Protein AF-A0A847W1V2-F1 (afdb_monomer)

Nearest PDB structures (foldseek):
  7t5u-assembly1_A  TM=8.315E-01  e=9.229E-03  Escherichia coli
  1r63-assembly1_A  TM=8.039E-01  e=7.308E-02  Phage 434
  1pra-assembly1_A  TM=7.886E-01  e=5.807E-02  Phage 434
  4pu8-assembly1_B  TM=8.016E-01  e=5.158E-01  Shewanella oneidensis MR-1
  4ghj-assembly1_A  TM=6.803E-01  e=4.598E-01  Vibrio vulnificus CMCP6

Sequence (69 aa):
MVLDNIKILCKENKISIASLEQRLGIGNGTIGRWDKSSPTTDKIKAVADYFGCTIDDLLSEQHNKTAVR

Radius of gyration: 11.56 Å; Cα contacts (8 Å, |Δi|>4): 57; chains: 1; bounding box: 30×27×25 Å

Secondary structure (DSSP, 8-state):
-HHHHHHHHHHHTT--HHHHHHHTTPPTTTGGGTTTSPPPHHHHHHHHHHHT--HHHHH-GGGG-----

Structure (mmCIF, N/CA/C/O backbone):
data_AF-A0A847W1V2-F1
#
_entry.id   AF-A0A847W1V2-F1
#
loop_
_atom_site.group_PDB
_atom_site.id
_atom_site.type_symbol
_atom_site.label_atom_id
_atom_site.label_alt_id
_atom_site.label_comp_id
_atom_site.label_asym_id
_atom_site.label_entity_id
_atom_site.label_seq_id
_atom_site.pdbx_PDB_ins_code
_atom_site.Cartn_x
_atom_site.Cartn_y
_atom_site.Cartn_z
_atom_site.occupancy
_atom_site.B_iso_or_equiv
_atom_site.auth_seq_id
_atom_site.auth_comp_id
_atom_site.auth_asym_id
_atom_site.auth_atom_id
_atom_site.pdbx_PDB_model_num
ATOM 1 N N . MET A 1 1 ? -0.233 10.281 -4.069 1.00 79.44 1 MET A N 1
ATOM 2 C CA . MET A 1 1 ? -1.630 9.848 -4.299 1.00 79.44 1 MET A CA 1
ATOM 3 C C . MET A 1 1 ? -1.759 8.344 -4.125 1.00 79.44 1 MET A C 1
ATOM 5 O O . MET A 1 1 ? -2.108 7.940 -3.031 1.00 79.44 1 MET A O 1
ATOM 9 N N . VAL A 1 2 ? -1.332 7.511 -5.083 1.00 87.50 2 VAL A N 1
ATOM 10 C CA . VAL A 1 2 ? -1.443 6.036 -4.969 1.00 87.50 2 VAL A CA 1
ATOM 11 C C . VAL A 1 2 ? -0.752 5.475 -3.724 1.00 87.50 2 VAL A C 1
ATOM 13 O O . VAL A 1 2 ? -1.351 4.743 -2.948 1.00 87.50 2 VAL A O 1
ATOM 16 N N . LEU A 1 3 ? 0.505 5.866 -3.487 1.00 90.94 3 LEU A N 1
ATOM 17 C CA . LEU A 1 3 ? 1.250 5.432 -2.302 1.00 90.94 3 LEU A CA 1
ATOM 18 C C . LEU A 1 3 ? 0.558 5.838 -0.990 1.00 90.94 3 LEU A C 1
ATOM 20 O O . LEU A 1 3 ? 0.668 5.124 0.001 1.00 90.94 3 LEU A O 1
ATOM 24 N N . ASP A 1 4 ? -0.128 6.979 -0.971 1.00 90.75 4 ASP A N 1
ATOM 25 C CA . ASP A 1 4 ? -0.789 7.478 0.234 1.00 90.75 4 ASP A CA 1
ATOM 26 C C . ASP A 1 4 ? -2.040 6.652 0.559 1.00 90.75 4 ASP A C 1
ATOM 28 O O . ASP A 1 4 ? -2.166 6.139 1.669 1.00 90.75 4 ASP A O 1
ATOM 32 N N . ASN A 1 5 ? -2.865 6.376 -0.455 1.00 90.62 5 ASN A N 1
ATOM 33 C CA . ASN A 1 5 ? -4.027 5.492 -0.340 1.00 90.62 5 ASN A CA 1
ATOM 34 C C . ASN A 1 5 ? -3.611 4.091 0.143 1.00 90.62 5 ASN A C 1
ATOM 36 O O . ASN A 1 5 ? -4.192 3.548 1.080 1.00 90.62 5 ASN A O 1
ATOM 40 N N . ILE A 1 6 ? -2.525 3.537 -0.409 1.00 92.38 6 ILE A N 1
ATOM 41 C CA . ILE A 1 6 ? -1.993 2.236 0.029 1.00 92.38 6 ILE A CA 1
ATOM 42 C C . ILE A 1 6 ? -1.523 2.282 1.487 1.00 92.38 6 ILE A C 1
ATOM 44 O O . ILE A 1 6 ? -1.738 1.322 2.228 1.00 92.38 6 ILE A O 1
ATOM 48 N N . LYS A 1 7 ? -0.878 3.373 1.925 1.00 92.62 7 LYS A N 1
ATOM 49 C CA . LYS A 1 7 ? -0.459 3.528 3.328 1.00 92.62 7 LYS A CA 1
ATOM 50 C C . LYS A 1 7 ? -1.657 3.529 4.270 1.00 92.62 7 LYS A C 1
ATOM 52 O O . LYS A 1 7 ? -1.558 2.935 5.345 1.00 92.62 7 LYS A O 1
ATOM 57 N N . ILE A 1 8 ? -2.757 4.169 3.885 1.00 92.12 8 ILE A N 1
ATOM 58 C CA . ILE A 1 8 ? -3.955 4.225 4.722 1.00 92.12 8 ILE A CA 1
ATOM 59 C C . ILE A 1 8 ? -4.627 2.850 4.779 1.00 92.12 8 ILE A C 1
ATOM 61 O O . ILE A 1 8 ? -4.808 2.336 5.881 1.00 92.12 8 ILE A O 1
ATOM 65 N N . LEU A 1 9 ? 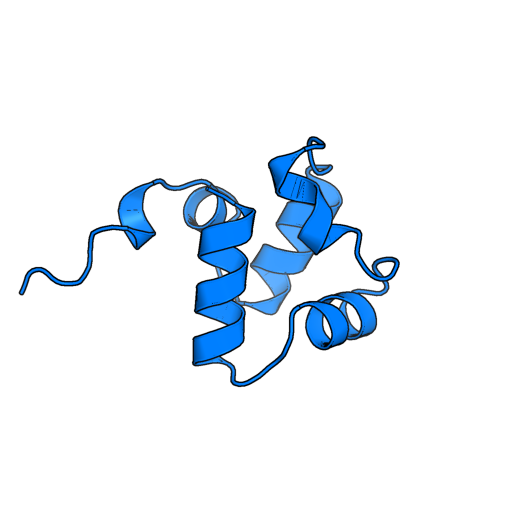-4.808 2.174 3.641 1.00 92.94 9 LEU A N 1
ATOM 66 C CA . LEU A 1 9 ? -5.299 0.789 3.599 1.00 92.94 9 LEU A CA 1
ATOM 67 C C . LEU A 1 9 ? -4.428 -0.162 4.437 1.00 92.94 9 LEU A C 1
ATOM 69 O O . LEU A 1 9 ? -4.939 -0.990 5.194 1.00 92.94 9 LEU A O 1
ATOM 73 N N . CYS A 1 10 ? -3.100 -0.024 4.367 1.00 94.62 10 CYS A N 1
ATOM 74 C CA . CYS A 1 10 ? -2.176 -0.789 5.207 1.00 94.62 10 CYS A CA 1
ATOM 75 C C . CYS A 1 10 ? -2.392 -0.506 6.702 1.00 94.62 10 CYS A C 1
ATOM 77 O O . CYS A 1 10 ? -2.393 -1.439 7.509 1.00 94.62 10 CYS A O 1
ATOM 79 N N . LYS A 1 11 ? -2.603 0.763 7.075 1.00 94.56 11 LYS A N 1
ATOM 80 C CA . LYS A 1 11 ? -2.861 1.184 8.459 1.00 94.56 11 LYS A CA 1
ATOM 81 C C . LYS A 1 11 ? -4.182 0.617 8.984 1.00 94.56 11 LYS A C 1
ATOM 83 O O . LYS A 1 11 ? -4.200 0.101 10.100 1.00 94.56 11 LYS A O 1
ATOM 88 N N . GLU A 1 12 ? -5.248 0.657 8.188 1.00 92.94 12 GLU A N 1
ATOM 89 C CA . GLU A 1 12 ? -6.558 0.081 8.530 1.00 92.94 12 GLU A CA 1
ATOM 90 C C . GLU A 1 12 ? -6.482 -1.441 8.710 1.00 92.94 12 GLU A C 1
ATOM 92 O O . GLU A 1 12 ? -7.028 -1.992 9.665 1.00 92.94 12 GLU A O 1
ATOM 97 N N . ASN A 1 13 ? -5.708 -2.113 7.856 1.00 93.94 13 ASN A N 1
ATOM 98 C CA . ASN A 1 13 ? -5.492 -3.560 7.907 1.00 93.94 13 ASN A CA 1
ATOM 99 C C . ASN A 1 13 ? -4.380 -3.992 8.884 1.00 93.94 13 ASN A C 1
ATOM 101 O O . ASN A 1 13 ? -4.071 -5.180 8.973 1.00 93.94 13 ASN A O 1
ATOM 105 N N . LYS A 1 14 ? -3.769 -3.054 9.623 1.00 96.31 14 LYS A N 1
ATOM 106 C CA . LYS A 1 14 ? -2.672 -3.299 10.582 1.00 96.31 14 LYS A CA 1
ATOM 107 C C . LYS A 1 14 ? -1.478 -4.060 9.983 1.00 96.31 14 LYS A C 1
ATOM 109 O O . LYS A 1 14 ? -0.844 -4.870 10.661 1.00 96.31 14 LYS A O 1
ATOM 114 N N . ILE A 1 15 ? -1.147 -3.784 8.724 1.00 96.69 15 ILE A N 1
ATOM 115 C CA . ILE A 1 15 ? 0.028 -4.331 8.035 1.00 96.69 15 ILE A CA 1
ATOM 116 C C . ILE A 1 15 ? 0.993 -3.214 7.636 1.00 96.69 15 ILE A C 1
ATOM 118 O O . ILE A 1 15 ? 0.617 -2.053 7.505 1.00 96.69 15 ILE A O 1
ATOM 122 N N . SER A 1 16 ? 2.263 -3.556 7.425 1.00 96.50 16 SER A N 1
ATOM 123 C CA . SER A 1 16 ? 3.242 -2.632 6.841 1.00 96.50 16 SER A CA 1
ATOM 124 C C . SER A 1 16 ? 3.287 -2.759 5.316 1.00 96.50 16 SER A C 1
ATOM 126 O O . SER A 1 16 ? 2.980 -3.820 4.774 1.00 96.50 16 SER A O 1
ATOM 128 N N . ILE A 1 17 ? 3.763 -1.714 4.624 1.00 95.62 17 ILE A N 1
ATOM 129 C CA . ILE A 1 17 ? 4.031 -1.752 3.171 1.00 95.62 17 ILE A CA 1
ATOM 130 C C . ILE A 1 17 ? 4.940 -2.940 2.824 1.00 95.62 17 ILE A C 1
ATOM 132 O O . ILE A 1 17 ? 4.653 -3.679 1.895 1.00 95.62 17 ILE A O 1
ATOM 136 N N . ALA A 1 18 ? 5.993 -3.178 3.612 1.00 96.00 18 ALA A N 1
ATOM 137 C CA . ALA A 1 18 ? 6.889 -4.312 3.399 1.00 96.00 18 ALA A CA 1
ATOM 138 C C . ALA A 1 18 ? 6.159 -5.662 3.527 1.00 96.00 18 ALA A C 1
ATOM 140 O O . ALA A 1 18 ? 6.425 -6.584 2.762 1.00 96.00 18 ALA A O 1
ATOM 141 N N . SER A 1 19 ? 5.207 -5.781 4.460 1.00 96.25 19 SER A N 1
ATOM 142 C CA . SER A 1 19 ? 4.388 -6.994 4.593 1.00 96.25 19 SER A CA 1
ATOM 143 C C . SER A 1 19 ? 3.456 -7.181 3.399 1.00 96.25 19 SER A C 1
ATOM 145 O O . SER A 1 19 ? 3.291 -8.304 2.931 1.00 96.25 19 SER A O 1
ATOM 147 N N . LEU A 1 20 ? 2.862 -6.094 2.896 1.00 96.75 20 LEU A N 1
ATOM 148 C CA . LEU A 1 20 ? 2.059 -6.109 1.675 1.00 96.75 20 LEU A CA 1
ATOM 149 C C . LEU A 1 20 ? 2.906 -6.556 0.476 1.00 96.75 20 LEU A C 1
ATOM 151 O O . LEU A 1 20 ? 2.504 -7.451 -0.256 1.00 96.75 20 LEU A O 1
ATOM 155 N N . GLU A 1 21 ? 4.104 -5.994 0.319 1.00 96.00 21 GLU A N 1
ATOM 156 C CA . GLU A 1 21 ? 5.039 -6.373 -0.743 1.00 96.00 21 GLU A CA 1
ATOM 157 C C . GLU A 1 21 ? 5.371 -7.868 -0.694 1.00 96.00 21 GLU A C 1
ATOM 159 O O . GLU A 1 21 ? 5.268 -8.548 -1.710 1.00 96.00 21 GLU A O 1
ATOM 164 N N . GLN A 1 22 ? 5.673 -8.407 0.492 1.00 96.31 22 GLN A N 1
ATOM 165 C CA . GLN A 1 22 ? 5.916 -9.843 0.666 1.00 96.31 22 GLN A CA 1
ATOM 166 C C . GLN A 1 22 ? 4.694 -10.700 0.314 1.00 96.31 22 GL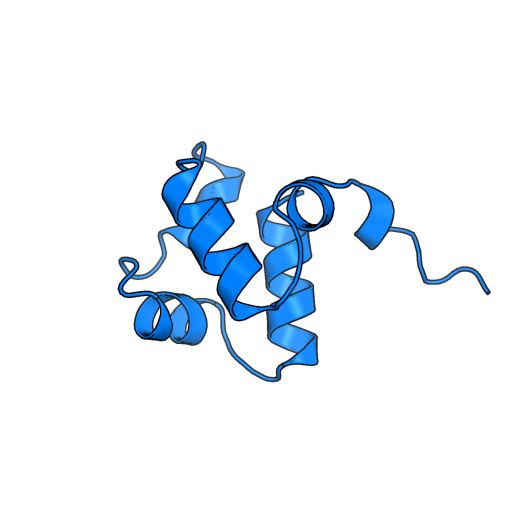N A C 1
ATOM 168 O O . GLN A 1 22 ? 4.841 -11.716 -0.360 1.00 96.31 22 GLN A O 1
ATOM 173 N N . ARG A 1 23 ? 3.487 -10.287 0.720 1.00 95.44 23 ARG A N 1
ATOM 174 C CA . ARG A 1 23 ? 2.238 -11.012 0.416 1.00 95.44 23 ARG A CA 1
ATOM 175 C C . ARG A 1 23 ? 1.914 -11.032 -1.075 1.00 95.44 23 ARG A C 1
ATOM 177 O O . ARG A 1 23 ? 1.361 -12.012 -1.556 1.00 95.44 23 ARG A O 1
ATOM 184 N N . LEU A 1 24 ? 2.271 -9.968 -1.789 1.00 95.56 24 LEU A N 1
ATOM 185 C CA . LEU A 1 24 ? 2.031 -9.823 -3.225 1.00 95.56 24 LEU A CA 1
ATOM 186 C C . LEU A 1 24 ? 3.192 -10.328 -4.095 1.00 95.56 24 LEU A C 1
ATOM 188 O O . LEU A 1 24 ? 3.124 -10.215 -5.316 1.00 95.56 24 LEU A O 1
ATOM 192 N N . GLY A 1 25 ? 4.277 -10.836 -3.500 1.00 95.38 25 GLY A N 1
ATOM 193 C CA . GLY A 1 25 ? 5.483 -11.214 -4.247 1.00 95.38 25 GLY A CA 1
ATOM 194 C C . GLY A 1 25 ? 6.184 -10.024 -4.920 1.00 95.38 25 GLY A C 1
ATOM 195 O O . GLY A 1 25 ? 6.931 -10.190 -5.883 1.00 95.38 25 GLY A O 1
ATOM 196 N N . ILE A 1 26 ? 5.941 -8.809 -4.430 1.00 94.75 26 ILE A N 1
ATOM 197 C CA . ILE A 1 26 ? 6.541 -7.578 -4.930 1.00 94.75 26 ILE A CA 1
ATOM 198 C C . ILE A 1 26 ? 7.880 -7.357 -4.214 1.00 94.75 26 ILE A C 1
ATOM 200 O O . ILE A 1 26 ? 8.005 -7.537 -3.003 1.00 94.75 26 ILE A O 1
ATOM 204 N N . GLY A 1 27 ? 8.905 -6.947 -4.968 1.00 94.38 27 GLY A N 1
ATOM 205 C CA . GLY A 1 27 ? 10.227 -6.662 -4.407 1.00 94.38 27 GLY A CA 1
ATOM 206 C C . GLY A 1 27 ? 10.170 -5.588 -3.316 1.00 94.38 27 GLY A C 1
ATOM 207 O O . GLY A 1 27 ? 9.465 -4.589 -3.463 1.00 94.38 27 GLY A O 1
ATOM 208 N N . ASN A 1 28 ? 10.939 -5.775 -2.243 1.00 94.19 28 ASN A N 1
ATOM 209 C CA . ASN A 1 28 ? 10.953 -4.865 -1.099 1.00 94.19 28 ASN A CA 1
ATOM 210 C C . ASN A 1 28 ? 11.281 -3.416 -1.517 1.00 94.19 28 ASN A C 1
ATOM 212 O O . ASN A 1 28 ? 12.228 -3.163 -2.269 1.00 94.19 28 ASN A O 1
ATOM 216 N N . GLY A 1 29 ? 10.478 -2.468 -1.042 1.00 92.38 29 GLY A N 1
ATOM 217 C CA . GLY A 1 29 ? 10.595 -1.046 -1.343 1.00 92.38 29 GLY A CA 1
ATOM 218 C C . GLY A 1 29 ? 10.114 -0.646 -2.741 1.00 92.38 29 GLY A C 1
ATOM 219 O O . GLY A 1 29 ? 10.293 0.512 -3.119 1.00 92.38 29 GLY A O 1
ATOM 220 N N . THR A 1 30 ? 9.514 -1.552 -3.518 1.00 94.31 30 THR A N 1
ATOM 221 C CA . THR A 1 30 ? 8.920 -1.224 -4.822 1.00 94.31 30 THR A CA 1
ATOM 222 C C . THR A 1 30 ? 7.724 -0.294 -4.658 1.00 94.31 30 THR A C 1
ATOM 224 O O . THR A 1 30 ? 7.703 0.756 -5.295 1.00 94.31 30 THR A O 1
ATOM 227 N N . ILE A 1 31 ? 6.761 -0.644 -3.799 1.00 94.12 31 ILE A N 1
ATOM 228 C CA . ILE A 1 31 ? 5.561 0.168 -3.543 1.00 94.12 31 ILE A CA 1
ATOM 229 C C . ILE A 1 31 ? 5.977 1.501 -2.925 1.00 94.12 31 ILE A C 1
ATOM 231 O O . ILE A 1 31 ? 5.519 2.557 -3.353 1.00 94.12 31 ILE A O 1
ATOM 235 N N . GLY A 1 32 ? 6.924 1.476 -1.983 1.00 92.31 32 GLY A N 1
ATOM 236 C CA . GLY A 1 32 ? 7.456 2.689 -1.353 1.00 92.31 32 GLY A CA 1
ATOM 237 C C . GLY A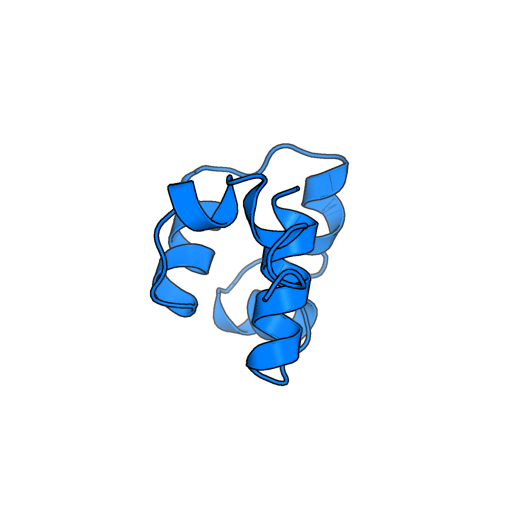 1 32 ? 8.077 3.699 -2.333 1.00 92.31 32 GLY A C 1
ATOM 238 O O . GLY A 1 32 ? 8.134 4.886 -2.021 1.00 92.31 32 GLY A O 1
ATOM 239 N N . ARG A 1 33 ? 8.511 3.260 -3.523 1.00 92.19 33 ARG A N 1
ATOM 240 C CA . ARG A 1 33 ? 9.068 4.123 -4.580 1.00 92.19 33 ARG A CA 1
ATOM 241 C C . ARG A 1 33 ? 8.027 4.635 -5.575 1.00 92.19 33 ARG A C 1
ATOM 243 O O . ARG A 1 33 ? 8.399 5.413 -6.448 1.00 92.19 33 ARG A O 1
ATOM 250 N N . TRP A 1 34 ? 6.751 4.266 -5.453 1.00 91.19 34 TRP A N 1
ATOM 251 C CA . TRP A 1 34 ? 5.707 4.693 -6.400 1.00 91.19 34 TRP A CA 1
ATOM 252 C C . TRP A 1 34 ? 5.414 6.196 -6.390 1.00 91.19 34 TRP A C 1
ATOM 254 O O . TRP A 1 34 ? 4.750 6.704 -7.283 1.00 91.19 34 TRP A O 1
ATOM 264 N N . ASP A 1 35 ? 5.947 6.918 -5.407 1.00 84.62 35 ASP A N 1
ATOM 265 C CA . ASP A 1 35 ? 5.992 8.382 -5.407 1.00 84.62 35 ASP A CA 1
ATOM 266 C C . ASP A 1 35 ? 6.938 8.951 -6.483 1.00 84.62 35 ASP A C 1
ATOM 268 O O . ASP A 1 35 ? 6.687 10.007 -7.051 1.00 84.62 35 ASP A O 1
ATOM 272 N N . LYS A 1 36 ? 8.016 8.221 -6.800 1.00 85.88 36 LYS A N 1
ATOM 273 C CA . LYS A 1 36 ? 9.081 8.638 -7.729 1.00 85.88 36 LYS A CA 1
ATOM 274 C C . LYS A 1 36 ? 9.096 7.850 -9.035 1.00 85.88 36 LYS A C 1
ATOM 276 O O . LYS A 1 36 ? 9.878 8.150 -9.932 1.00 85.88 36 LYS A O 1
ATOM 281 N N . SER A 1 37 ? 8.320 6.779 -9.126 1.00 85.38 37 SER A N 1
ATOM 282 C CA . SER A 1 37 ? 8.332 5.861 -10.262 1.00 85.38 37 SER A CA 1
ATOM 283 C C . SER A 1 37 ? 6.921 5.387 -10.548 1.00 85.38 37 SER A C 1
ATOM 285 O O . SER A 1 37 ? 6.209 4.985 -9.633 1.00 85.38 37 SER A O 1
ATOM 287 N N 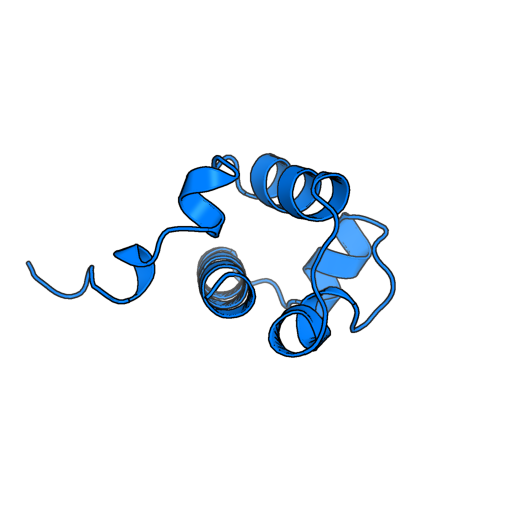. SER A 1 38 ? 6.522 5.397 -11.817 1.00 83.19 38 SER A N 1
ATOM 288 C CA . SER A 1 38 ? 5.188 4.951 -12.202 1.00 83.19 38 SER A CA 1
ATOM 289 C C . SER A 1 38 ? 5.033 3.442 -11.963 1.00 83.19 38 SER A C 1
ATOM 291 O O . SER A 1 38 ? 5.832 2.658 -12.487 1.00 83.19 38 SER A O 1
ATOM 293 N N . PRO A 1 39 ? 4.034 3.003 -11.179 1.00 88.31 39 PRO A N 1
ATOM 294 C CA . PRO A 1 39 ? 3.703 1.589 -11.074 1.00 88.31 39 PRO A CA 1
ATOM 295 C C . PRO A 1 39 ? 3.186 1.026 -12.397 1.00 88.31 39 PRO A C 1
ATOM 297 O O . PRO A 1 39 ? 2.643 1.744 -13.233 1.00 88.31 39 PRO A O 1
ATOM 300 N N . THR A 1 40 ? 3.310 -0.288 -12.568 1.00 91.12 40 THR A N 1
ATOM 301 C CA . THR A 1 40 ? 2.623 -0.998 -13.649 1.00 91.12 40 THR A CA 1
ATOM 302 C C . THR A 1 40 ? 1.178 -1.267 -13.252 1.00 91.12 40 THR A C 1
ATOM 304 O O . THR A 1 40 ? 0.895 -1.541 -12.084 1.00 91.12 40 THR A O 1
ATOM 307 N N . THR A 1 41 ? 0.266 -1.262 -14.225 1.00 90.88 41 THR A N 1
ATOM 308 C CA . THR A 1 41 ? -1.156 -1.570 -14.003 1.00 90.88 41 THR A CA 1
ATOM 309 C C . THR A 1 41 ? -1.354 -2.907 -13.291 1.00 90.88 41 THR A C 1
ATOM 311 O O . THR A 1 41 ? -2.189 -3.003 -12.402 1.00 90.88 41 THR A O 1
ATOM 314 N N . ASP A 1 42 ? -0.537 -3.909 -13.622 1.00 92.88 42 ASP A N 1
ATOM 315 C CA . ASP A 1 42 ? -0.530 -5.223 -12.973 1.00 92.88 42 ASP A CA 1
ATOM 316 C C . ASP A 1 42 ? -0.312 -5.135 -11.452 1.00 92.88 42 ASP A C 1
ATOM 318 O O . ASP A 1 42 ? -1.092 -5.680 -10.674 1.00 92.88 42 ASP A O 1
ATOM 322 N N . LYS A 1 43 ? 0.679 -4.351 -11.007 1.00 93.31 43 LYS A N 1
ATOM 323 C CA . LYS A 1 43 ? 0.956 -4.188 -9.576 1.00 93.31 43 LYS A CA 1
ATOM 324 C C . LYS A 1 43 ? -0.135 -3.394 -8.867 1.00 93.31 43 LYS A C 1
ATOM 326 O O . LYS A 1 43 ? -0.456 -3.709 -7.726 1.00 93.31 43 LYS A O 1
ATOM 331 N N . ILE A 1 44 ? -0.707 -2.377 -9.518 1.00 92.50 44 ILE A N 1
ATOM 332 C CA . ILE A 1 44 ? -1.836 -1.630 -8.940 1.00 92.50 44 ILE A CA 1
ATOM 333 C C . ILE A 1 44 ? -3.039 -2.559 -8.785 1.00 92.50 44 ILE A C 1
ATOM 335 O O . ILE A 1 44 ? -3.668 -2.569 -7.731 1.00 92.50 44 ILE A O 1
ATOM 339 N N . LYS A 1 45 ? -3.315 -3.385 -9.800 1.00 94.44 45 LYS A N 1
ATOM 340 C CA . LYS A 1 45 ? -4.384 -4.380 -9.759 1.00 94.44 45 LYS A CA 1
ATOM 341 C C . LYS A 1 45 ? -4.178 -5.382 -8.625 1.00 94.44 45 LYS A C 1
ATOM 343 O O . LYS A 1 45 ? -5.110 -5.611 -7.873 1.00 94.44 45 LYS A O 1
ATOM 348 N N . ALA A 1 46 ? -2.969 -5.918 -8.456 1.00 95.56 46 ALA A N 1
ATOM 349 C CA . ALA A 1 46 ? -2.664 -6.855 -7.373 1.00 95.56 46 ALA A CA 1
ATOM 350 C C . ALA A 1 46 ? -2.926 -6.252 -5.981 1.00 95.56 46 ALA A C 1
ATOM 352 O O . ALA A 1 46 ? -3.446 -6.926 -5.094 1.00 95.56 46 ALA A O 1
ATOM 353 N N . VAL A 1 47 ? -2.597 -4.970 -5.796 1.00 95.06 47 VAL A N 1
ATOM 354 C CA . VAL A 1 47 ? -2.905 -4.243 -4.558 1.00 95.06 47 VAL A CA 1
ATOM 355 C C . VAL A 1 47 ? -4.417 -4.042 -4.397 1.00 95.06 47 VAL A C 1
ATOM 357 O O . VAL A 1 47 ? -4.934 -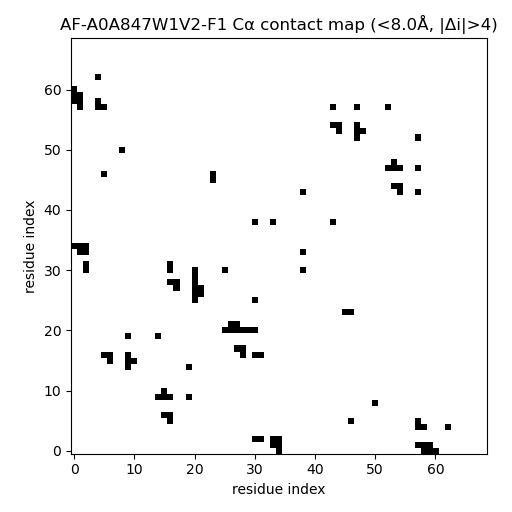4.245 -3.301 1.00 95.06 47 VAL A O 1
ATOM 360 N N . ALA A 1 48 ? -5.124 -3.693 -5.475 1.00 94.56 48 ALA A N 1
ATOM 361 C CA . ALA A 1 48 ? -6.577 -3.517 -5.481 1.00 94.56 48 ALA A CA 1
ATOM 362 C C . ALA A 1 48 ? -7.314 -4.811 -5.096 1.00 94.56 48 ALA A C 1
ATOM 364 O O . ALA A 1 48 ? -8.110 -4.811 -4.161 1.00 94.56 48 ALA A O 1
ATOM 365 N N . ASP A 1 49 ? -6.967 -5.925 -5.747 1.00 95.69 49 ASP A N 1
ATOM 366 C CA . ASP A 1 49 ? -7.494 -7.265 -5.464 1.00 95.69 49 ASP A CA 1
ATOM 367 C C . ASP A 1 49 ? -7.243 -7.672 -4.003 1.00 95.69 49 ASP A C 1
ATOM 369 O O . ASP A 1 49 ? -8.133 -8.203 -3.342 1.00 95.69 49 ASP A O 1
ATOM 373 N N . TYR A 1 50 ? -6.056 -7.374 -3.463 1.00 96.06 50 TYR A N 1
ATOM 374 C CA . TYR A 1 50 ? -5.718 -7.702 -2.075 1.00 96.06 50 TYR A CA 1
ATOM 375 C C . TYR A 1 50 ? -6.575 -6.957 -1.050 1.00 96.06 50 TYR A C 1
ATOM 377 O O . T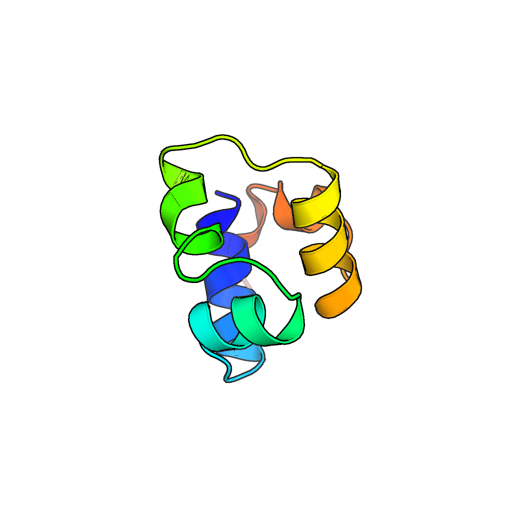YR A 1 50 ? -6.962 -7.539 -0.037 1.00 96.06 50 TYR A O 1
ATOM 385 N N . PHE A 1 51 ? -6.863 -5.677 -1.295 1.00 94.00 51 PHE A N 1
ATOM 386 C CA . PHE A 1 51 ? -7.702 -4.867 -0.408 1.00 94.00 51 PHE A CA 1
ATOM 387 C C . PHE A 1 51 ? -9.197 -4.939 -0.749 1.00 94.00 51 PHE A C 1
ATOM 389 O O . PHE A 1 51 ? -10.008 -4.364 -0.027 1.00 94.00 51 PHE A O 1
ATOM 396 N N . GLY A 1 52 ? -9.574 -5.653 -1.815 1.00 93.06 52 GLY A N 1
ATOM 397 C CA . GLY A 1 52 ? -10.959 -5.762 -2.270 1.00 93.06 52 GLY A CA 1
ATOM 398 C C . GLY A 1 52 ? -11.531 -4.453 -2.824 1.00 93.06 52 GLY A C 1
ATOM 399 O O . GLY A 1 52 ? -12.744 -4.257 -2.788 1.00 93.06 52 GLY A O 1
ATOM 400 N N . CYS A 1 53 ? -10.677 -3.550 -3.312 1.00 91.50 53 CYS A N 1
ATOM 401 C CA . CYS A 1 53 ? -11.078 -2.286 -3.926 1.00 91.50 53 CYS A CA 1
ATOM 402 C C . CYS A 1 53 ? -10.794 -2.286 -5.436 1.00 91.50 53 CYS A C 1
ATOM 404 O O . CYS A 1 53 ? -10.269 -3.246 -6.001 1.00 91.50 53 CYS A O 1
ATOM 406 N N . THR A 1 54 ? -11.174 -1.208 -6.122 1.00 91.56 54 THR A N 1
ATOM 407 C CA . THR A 1 54 ? -10.875 -1.048 -7.550 1.00 91.56 54 THR A CA 1
ATOM 408 C C . THR A 1 54 ? -9.582 -0.261 -7.753 1.00 91.56 54 THR A C 1
ATOM 410 O O . THR A 1 54 ? -9.126 0.474 -6.880 1.00 91.56 54 THR A O 1
ATOM 413 N N . ILE A 1 55 ? -8.987 -0.386 -8.942 1.00 90.56 55 ILE A N 1
ATOM 414 C CA . ILE A 1 55 ? -7.833 0.437 -9.333 1.00 90.56 55 ILE A CA 1
ATO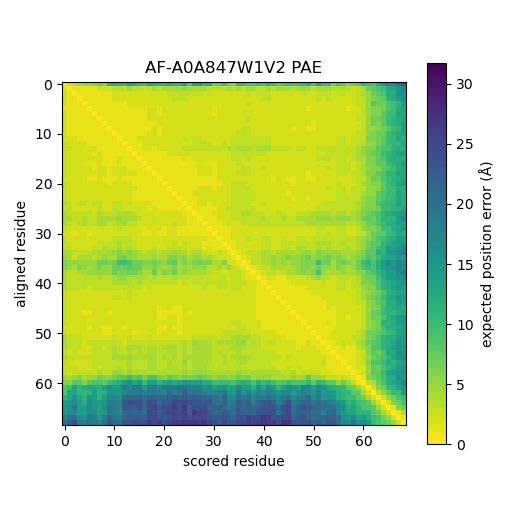M 415 C C . ILE A 1 55 ? -8.184 1.933 -9.270 1.00 90.56 55 ILE A C 1
ATOM 417 O O . ILE A 1 55 ? -7.347 2.732 -8.864 1.00 90.56 55 ILE A O 1
ATOM 421 N N . ASP A 1 56 ? -9.412 2.302 -9.647 1.00 87.62 56 ASP A N 1
ATOM 422 C CA . ASP A 1 56 ? -9.892 3.685 -9.591 1.00 87.62 56 ASP A CA 1
ATOM 423 C C . ASP A 1 56 ? -9.919 4.215 -8.153 1.00 87.62 56 ASP A C 1
ATOM 425 O O . ASP A 1 56 ? -9.415 5.301 -7.892 1.00 87.62 56 ASP A O 1
ATOM 429 N N . ASP A 1 57 ? -10.368 3.396 -7.199 1.00 86.31 57 ASP A N 1
ATOM 430 C CA . ASP A 1 57 ? -10.381 3.734 -5.772 1.00 86.31 57 ASP A CA 1
ATOM 431 C C . ASP A 1 57 ? -8.969 4.078 -5.253 1.00 86.31 57 ASP A C 1
ATOM 433 O O . ASP A 1 57 ? -8.757 5.116 -4.618 1.00 86.31 57 ASP A O 1
ATOM 437 N N . LEU A 1 58 ? -7.971 3.276 -5.649 1.00 86.69 58 LEU A N 1
ATOM 438 C CA . LEU A 1 58 ? -6.547 3.492 -5.355 1.00 86.69 58 LEU A CA 1
ATOM 439 C C . LEU A 1 58 ? -5.948 4.726 -6.039 1.00 86.69 58 LEU A C 1
ATOM 441 O O . LEU A 1 58 ? -4.995 5.307 -5.510 1.00 86.69 58 LEU A O 1
ATOM 445 N N . LEU A 1 59 ? -6.457 5.104 -7.211 1.00 84.75 59 LEU A N 1
ATOM 446 C CA . LEU A 1 59 ? -6.020 6.282 -7.965 1.00 84.75 59 LEU A CA 1
ATOM 447 C C . LEU A 1 59 ? -6.773 7.553 -7.553 1.00 84.75 59 LEU A C 1
ATOM 449 O O . LEU A 1 59 ? -6.288 8.652 -7.828 1.00 84.7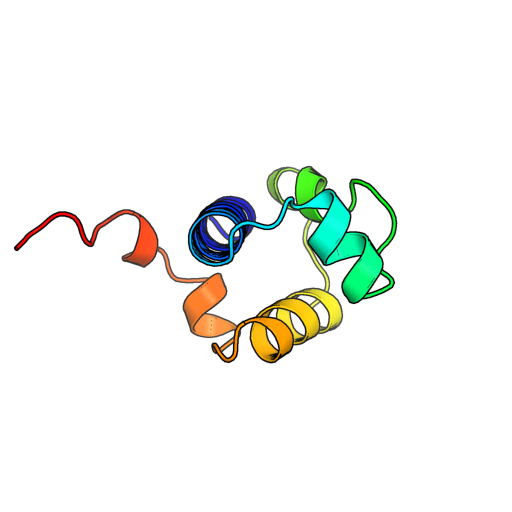5 59 LEU A O 1
ATOM 453 N N . SER A 1 60 ? -7.922 7.415 -6.891 1.00 81.12 60 SER A N 1
ATOM 454 C CA . SER A 1 60 ? -8.778 8.535 -6.535 1.00 81.12 60 SER A CA 1
ATOM 455 C C . SER A 1 60 ? -8.090 9.482 -5.547 1.00 81.12 60 SER A C 1
ATOM 457 O O . SER A 1 60 ? -7.380 9.082 -4.619 1.00 81.12 60 SER A O 1
ATOM 459 N N . GLU A 1 61 ? -8.349 10.776 -5.713 1.00 67.31 61 GLU A N 1
ATOM 460 C CA . GLU A 1 61 ? -7.910 11.815 -4.774 1.00 67.31 61 GLU A CA 1
ATOM 461 C C . GLU A 1 61 ? -8.761 11.842 -3.484 1.00 67.31 61 GLU A C 1
ATOM 463 O O . GLU A 1 61 ? -8.486 12.613 -2.562 1.00 67.31 61 GLU A O 1
ATOM 468 N N . GLN A 1 62 ? -9.818 11.021 -3.413 1.00 57.06 62 GLN A N 1
ATOM 469 C CA . GLN A 1 62 ? -10.893 11.127 -2.419 1.00 57.06 62 GLN A CA 1
ATOM 470 C C . GLN A 1 62 ? -10.491 10.656 -1.017 1.00 57.06 62 GLN A C 1
ATOM 472 O O . GLN A 1 62 ? -11.134 11.028 -0.033 1.00 57.06 62 GLN A O 1
ATOM 477 N N . HIS A 1 63 ? -9.399 9.905 -0.879 1.00 53.94 63 HIS A N 1
ATOM 478 C CA . HIS A 1 63 ? -8.973 9.423 0.433 1.00 53.94 63 HIS A CA 1
ATOM 479 C C . HIS A 1 63 ? -8.355 10.525 1.321 1.00 53.94 63 HIS A C 1
ATOM 481 O O . HIS A 1 63 ? -8.293 10.383 2.539 1.00 53.94 63 HIS A O 1
ATOM 487 N N . ASN A 1 64 ? -8.007 11.685 0.745 1.00 48.94 64 ASN A N 1
ATOM 488 C CA . ASN A 1 64 ? -7.582 12.877 1.491 1.00 48.94 64 ASN A CA 1
ATOM 489 C C . ASN A 1 64 ? -8.770 13.704 2.051 1.00 48.94 64 ASN A C 1
ATOM 491 O O . ASN A 1 64 ? -8.569 14.799 2.573 1.00 48.94 64 ASN A O 1
ATOM 495 N N . LYS A 1 65 ? -10.031 13.251 1.922 1.00 44.47 65 LYS A N 1
ATOM 496 C CA . LYS A 1 65 ? -11.198 14.080 2.299 1.00 44.47 65 LYS A CA 1
ATOM 497 C C . LYS A 1 65 ? -12.351 13.416 3.048 1.00 44.47 65 LYS A C 1
ATOM 499 O O . LYS A 1 65 ? -13.343 14.099 3.287 1.00 44.47 65 LYS A O 1
ATOM 504 N N . THR A 1 66 ? -12.221 12.194 3.559 1.00 46.28 66 THR A N 1
ATOM 505 C CA . THR A 1 66 ? -13.258 11.635 4.457 1.00 46.28 66 THR A CA 1
ATOM 506 C C . THR A 1 66 ? -12.854 11.755 5.927 1.00 46.28 66 THR A C 1
ATOM 508 O O . THR A 1 66 ? -12.805 10.797 6.683 1.00 46.28 66 THR A O 1
ATOM 511 N N . ALA A 1 67 ? -12.561 12.992 6.323 1.00 48.06 67 ALA A N 1
ATOM 512 C CA . ALA A 1 67 ? -12.749 13.483 7.686 1.00 48.06 67 ALA A CA 1
ATOM 513 C C . ALA A 1 67 ? -13.678 14.707 7.630 1.00 48.06 67 ALA A C 1
ATOM 515 O O . ALA A 1 67 ? -13.391 15.755 8.196 1.00 48.06 67 ALA A O 1
ATOM 516 N N . VAL A 1 68 ? -14.767 14.608 6.862 1.00 48.22 68 VAL A N 1
ATOM 517 C CA . VAL A 1 68 ? -15.874 15.570 6.893 1.00 48.22 68 VAL A CA 1
ATOM 518 C C . VAL A 1 68 ? -17.186 14.797 6.791 1.00 48.22 68 VAL A C 1
ATOM 520 O O . VAL A 1 68 ? -17.787 14.727 5.721 1.00 48.22 68 VAL A O 1
ATOM 523 N N . ARG A 1 69 ? -17.594 14.203 7.917 1.00 38.88 69 ARG A N 1
ATOM 524 C CA . ARG A 1 69 ?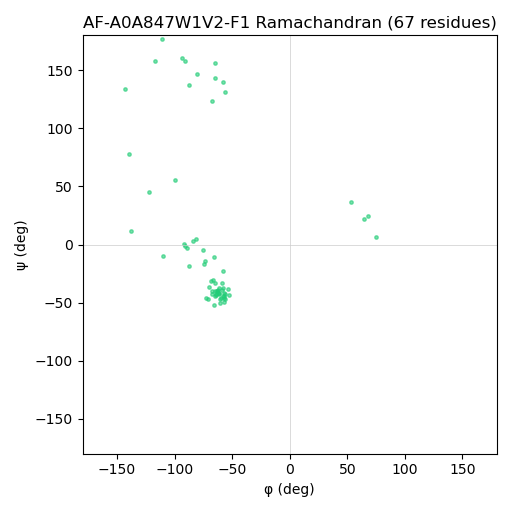 -18.926 14.292 8.553 1.00 38.88 69 ARG A CA 1
ATOM 525 C C . ARG A 1 69 ? -19.129 13.165 9.553 1.00 38.88 69 ARG A C 1
ATOM 527 O O . ARG A 1 69 ? -18.873 12.003 9.183 1.00 38.88 69 ARG A O 1
#

Mean predicted aligned error: 5.18 Å

pLDDT: mean 86.63, std 14.82, range [38.88, 96.75]

Foldseek 3Di:
DLLVLLCVLCVVVVHDPQRLCVVLVHPGCPSVCCVPDPDDPVVLVSSCVVSVHDSCSSVDPCVVPPVPD

Solvent-accessible surface area (backbone atoms only — not comparable to full-atom values): 4265 Å² total; per-residue (Å²): 99,50,53,54,46,51,52,50,54,26,57,78,69,74,47,50,70,62,56,52,24,60,76,69,74,41,62,82,64,52,68,78,39,42,84,82,40,86,76,54,71,69,61,48,42,55,53,15,62,72,72,73,51,48,56,62,66,42,64,42,78,63,79,83,58,81,88,75,131